Protein AF-A0A3M1R9C4-F1 (afdb_monomer_lite)

Foldseek 3Di:
DPPPDVVVVVVVVVVVVVVVVCVVPPVVVVVVVVVVVVCVVVVVVVVVVVVVVVVVVVVVVVVVVVVVVVVVVVVVVVVVVVVVVVVVVVVVVVVVVVVVVVVVVVVVVVVVVVVVVVVVVVVVVVVVVVVVVCVVVVVPD

Secondary structure (DSSP, 8-state):
-----HHHHHHHHHHHHHHHHHIIIIIHHHHHHHHHHHHHHHHHHHHHHHHHHHHHHHHHHHHHHHHHHHHHHHHHHHHHHHHHHHHHHHHHHHHHHHHHHHHHHHHHHHHHHHHHHHHHHHHHHHHHHHHHHHHHHTT--

Radius of gyration: 59.61 Å; chains: 1; bounding box: 92×21×186 Å

Sequence (141 aa):
MIELNVSLLIQAVNFLVLLVVLQRILYRPILQALEERARRTRGARGEVERVEEQGAELMAAYEADLAVARSQARARYQERRAEALAEAERIVAEEKQKAEAELAQHEQALAKRRESLLAELAEREAELAREVAAKALGRAL

Structure (mmCIF, N/CA/C/O backbone):
data_AF-A0A3M1R9C4-F1
#
_entry.id   AF-A0A3M1R9C4-F1
#
loop_
_atom_site.group_PDB
_atom_site.id
_atom_site.type_symbol
_atom_site.label_atom_id
_atom_site.label_alt_id
_atom_site.label_comp_id
_atom_site.label_asym_id
_atom_site.label_entity_id
_atom_site.label_seq_id
_atom_site.pdbx_PDB_ins_code
_atom_site.Cartn_x
_atom_site.Cartn_y
_atom_site.Cartn_z
_atom_site.occupancy
_atom_site.B_iso_or_equiv
_atom_site.auth_seq_id
_atom_site.auth_comp_id
_atom_site.auth_asym_id
_atom_site.auth_atom_id
_atom_site.pdbx_PDB_model_num
ATOM 1 N N . MET A 1 1 ? 40.897 7.246 -91.575 1.00 42.22 1 MET A N 1
ATOM 2 C CA . MET A 1 1 ? 40.535 5.835 -91.321 1.00 42.22 1 MET A CA 1
ATOM 3 C C . MET A 1 1 ? 41.010 5.510 -89.920 1.00 42.22 1 MET A C 1
ATOM 5 O O . MET A 1 1 ? 42.101 5.940 -89.575 1.00 42.22 1 MET A O 1
ATOM 9 N N . ILE A 1 2 ? 40.180 4.884 -89.085 1.00 55.41 2 ILE A N 1
ATOM 10 C CA . ILE A 1 2 ? 40.600 4.484 -87.737 1.00 55.41 2 ILE A CA 1
ATOM 11 C C . ILE A 1 2 ? 41.567 3.320 -87.931 1.00 55.41 2 ILE A C 1
ATOM 13 O O . ILE A 1 2 ? 41.139 2.198 -88.188 1.00 55.41 2 ILE A O 1
ATOM 17 N N . GLU A 1 3 ? 42.866 3.594 -87.893 1.00 61.78 3 GLU A N 1
ATOM 18 C CA . GLU A 1 3 ? 43.852 2.525 -87.838 1.00 61.78 3 GLU A CA 1
ATOM 19 C C . GLU A 1 3 ? 43.751 1.882 -86.456 1.00 61.78 3 GLU A C 1
ATOM 21 O O . GLU A 1 3 ? 44.134 2.473 -85.442 1.00 61.78 3 GLU A O 1
ATOM 26 N N . LEU A 1 4 ? 43.170 0.680 -86.406 1.00 60.75 4 LEU A N 1
ATOM 27 C CA . LEU A 1 4 ? 43.207 -0.178 -85.226 1.00 60.75 4 LEU A CA 1
ATOM 28 C C . LEU A 1 4 ? 44.656 -0.636 -85.010 1.00 60.75 4 LEU A C 1
ATOM 30 O O . LEU A 1 4 ? 45.065 -1.720 -85.416 1.00 60.75 4 LEU A O 1
ATOM 34 N N . ASN A 1 5 ? 45.442 0.234 -84.387 1.00 73.50 5 ASN A N 1
ATOM 35 C CA . ASN A 1 5 ? 46.828 -0.023 -84.036 1.00 73.50 5 ASN A CA 1
ATOM 36 C C . ASN A 1 5 ? 46.913 -0.699 -82.661 1.00 73.50 5 ASN A C 1
ATOM 38 O O . ASN A 1 5 ? 46.097 -0.447 -81.774 1.00 73.50 5 ASN A O 1
ATOM 42 N N . VAL A 1 6 ? 47.951 -1.516 -82.451 1.00 78.94 6 VAL A N 1
ATOM 43 C CA . VAL A 1 6 ? 48.248 -2.200 -81.172 1.00 78.94 6 VAL A CA 1
ATOM 44 C C . VAL A 1 6 ? 48.292 -1.220 -79.986 1.00 78.94 6 VAL A C 1
ATOM 46 O O . VAL A 1 6 ? 47.919 -1.573 -78.871 1.00 78.94 6 VAL A O 1
ATOM 49 N N . SER A 1 7 ? 48.656 0.041 -80.237 1.00 81.69 7 SER A N 1
ATOM 50 C CA . SER A 1 7 ? 48.591 1.140 -79.262 1.00 81.69 7 SER A CA 1
ATOM 51 C C . SER A 1 7 ? 47.199 1.317 -78.635 1.00 81.69 7 SER A C 1
ATOM 53 O O . SER A 1 7 ? 47.078 1.506 -77.427 1.00 81.69 7 SER A O 1
ATOM 55 N N . LEU A 1 8 ? 46.134 1.170 -79.428 1.00 85.00 8 LEU A N 1
ATOM 56 C CA . LEU A 1 8 ? 44.751 1.330 -78.978 1.00 85.00 8 LEU A CA 1
ATOM 57 C C . LEU A 1 8 ? 44.334 0.180 -78.046 1.00 85.00 8 LEU A C 1
ATOM 59 O O . LEU A 1 8 ? 43.643 0.402 -77.053 1.00 85.00 8 LEU A O 1
ATOM 63 N N . LEU A 1 9 ? 44.836 -1.033 -78.309 1.00 86.44 9 LEU A N 1
ATOM 64 C CA . LEU A 1 9 ? 44.676 -2.189 -77.423 1.00 86.44 9 LEU A CA 1
ATOM 65 C C . LEU A 1 9 ? 45.420 -1.974 -76.094 1.00 86.44 9 LEU A C 1
ATOM 67 O O . LEU A 1 9 ? 44.856 -2.206 -75.027 1.00 86.44 9 LEU A O 1
ATOM 71 N N . ILE A 1 10 ? 46.662 -1.481 -76.142 1.00 88.12 10 ILE A N 1
ATOM 72 C CA . ILE A 1 10 ? 47.465 -1.181 -74.945 1.00 88.12 10 ILE A CA 1
ATOM 73 C C . ILE A 1 10 ? 46.799 -0.086 -74.098 1.00 88.12 10 ILE A C 1
ATOM 75 O O . ILE A 1 10 ?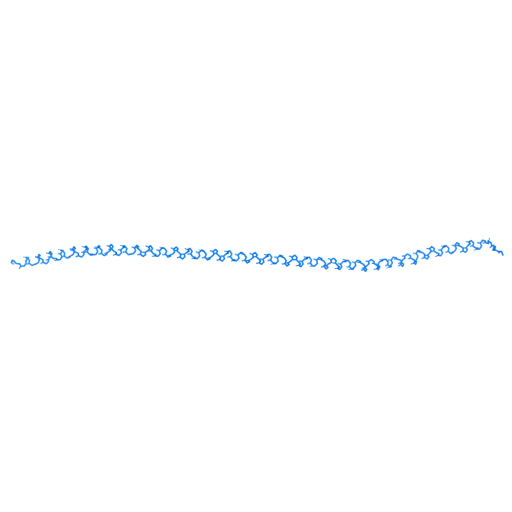 46.725 -0.210 -72.875 1.00 88.12 10 ILE A O 1
ATOM 79 N N . GLN A 1 11 ? 46.262 0.960 -74.728 1.00 88.56 11 GLN A N 1
ATOM 80 C CA . GLN A 1 11 ? 45.548 2.035 -74.040 1.00 88.56 11 GLN A CA 1
ATOM 81 C C . GLN A 1 11 ? 44.237 1.543 -73.408 1.00 88.56 11 GLN A C 1
ATOM 83 O O . GLN A 1 11 ? 43.932 1.915 -72.275 1.00 88.56 11 GLN A O 1
ATOM 88 N N . ALA A 1 12 ? 43.499 0.657 -74.087 1.00 90.62 12 ALA A N 1
ATOM 89 C CA . ALA A 1 12 ? 42.309 0.019 -73.527 1.00 90.62 12 ALA A CA 1
ATOM 90 C C . ALA A 1 12 ? 42.645 -0.843 -72.300 1.00 90.62 12 ALA A C 1
ATOM 92 O O . ALA A 1 12 ? 41.965 -0.747 -71.279 1.00 90.62 12 ALA A O 1
ATOM 93 N N . VAL A 1 13 ? 43.728 -1.628 -72.358 1.00 93.88 13 VAL A N 1
ATOM 94 C CA . VAL A 1 13 ? 44.208 -2.415 -71.210 1.00 93.88 13 VAL A CA 1
ATOM 95 C C . VAL A 1 13 ? 44.625 -1.499 -70.057 1.00 93.88 13 VAL A C 1
ATOM 97 O O . VAL A 1 13 ? 44.244 -1.758 -68.918 1.00 93.88 13 VAL A O 1
ATOM 100 N N . ASN A 1 14 ? 45.340 -0.402 -70.323 1.00 92.50 14 ASN A N 1
ATOM 101 C CA . ASN A 1 14 ? 45.724 0.564 -69.289 1.00 92.50 14 ASN A CA 1
ATOM 102 C C . ASN A 1 14 ? 44.498 1.199 -68.609 1.00 92.50 14 ASN A C 1
ATOM 104 O O . ASN A 1 14 ? 44.435 1.255 -67.381 1.00 92.50 14 ASN A O 1
ATOM 108 N N . PHE A 1 15 ? 43.494 1.595 -69.395 1.00 93.75 15 PHE A N 1
ATOM 109 C CA . PHE A 1 15 ? 42.237 2.126 -68.874 1.00 93.75 15 PHE A CA 1
ATOM 110 C C . PHE A 1 15 ? 41.483 1.093 -68.025 1.00 93.75 15 PHE A C 1
ATOM 112 O O . PHE A 1 15 ? 41.003 1.427 -66.944 1.00 93.75 15 PHE A O 1
ATOM 119 N N . LEU A 1 16 ? 41.427 -0.170 -68.462 1.00 94.69 16 LEU A N 1
ATOM 120 C CA . LEU A 1 16 ? 40.825 -1.259 -67.687 1.00 94.69 16 LEU A CA 1
ATOM 121 C C . LEU A 1 16 ? 41.557 -1.501 -66.363 1.00 94.69 16 LEU A C 1
ATOM 123 O O . LEU A 1 16 ? 40.912 -1.647 -65.327 1.00 94.69 16 LEU A O 1
ATOM 127 N N . VAL A 1 17 ? 42.892 -1.500 -66.371 1.00 94.75 17 VAL A N 1
ATOM 128 C CA . VAL A 1 17 ? 43.696 -1.626 -65.146 1.00 94.75 17 VAL A CA 1
ATOM 129 C C . VAL A 1 17 ? 43.411 -0.457 -64.203 1.00 94.75 17 VAL A C 1
ATOM 131 O O . VAL A 1 17 ? 43.141 -0.681 -63.024 1.00 94.75 17 VAL A O 1
ATOM 134 N N . LEU A 1 18 ? 43.392 0.778 -64.712 1.00 93.25 18 LEU A N 1
ATOM 135 C CA . LEU A 1 18 ? 43.064 1.962 -63.918 1.00 93.25 18 LEU A CA 1
ATOM 136 C C . LEU A 1 18 ? 41.644 1.887 -63.339 1.00 93.25 18 LEU A C 1
ATOM 138 O O . LEU A 1 18 ? 41.442 2.217 -62.173 1.00 93.25 18 LEU A O 1
ATOM 142 N N . LEU A 1 19 ? 40.673 1.409 -64.118 1.00 92.94 19 LEU A N 1
ATOM 143 C CA . LEU A 1 19 ? 39.289 1.233 -63.684 1.00 92.94 19 LEU A CA 1
ATOM 144 C C . LEU A 1 19 ? 39.180 0.214 -62.542 1.00 92.94 19 LEU A C 1
ATOM 146 O O . LEU A 1 19 ? 38.514 0.484 -61.544 1.00 92.94 19 LEU A O 1
ATOM 150 N N . VAL A 1 20 ? 39.888 -0.916 -62.636 1.00 92.94 20 VAL A N 1
ATOM 151 C CA . VAL A 1 20 ? 39.937 -1.930 -61.569 1.00 92.94 20 VAL A CA 1
ATOM 152 C C . VAL A 1 20 ? 40.602 -1.373 -60.307 1.00 92.94 20 VAL A C 1
ATOM 154 O O . VAL A 1 20 ? 40.095 -1.568 -59.198 1.00 92.94 20 VAL A O 1
ATOM 157 N N . VAL A 1 21 ? 41.707 -0.639 -60.461 1.00 93.56 21 VAL A N 1
ATOM 158 C CA . VAL A 1 21 ? 42.403 0.020 -59.346 1.00 93.56 21 VAL A CA 1
ATOM 159 C C . VAL A 1 21 ? 41.481 1.033 -58.666 1.00 93.56 21 VAL A C 1
ATOM 161 O O . VAL A 1 21 ? 41.323 1.000 -57.445 1.00 93.56 21 VAL A O 1
ATOM 164 N N . LEU A 1 22 ? 40.797 1.877 -59.438 1.00 90.25 22 LEU A N 1
ATOM 165 C CA . LEU A 1 22 ? 39.880 2.890 -58.920 1.00 90.25 22 LEU A CA 1
ATOM 166 C C . LEU A 1 22 ? 38.651 2.262 -58.246 1.00 90.25 22 LEU A C 1
ATOM 168 O O . LEU A 1 22 ? 38.219 2.713 -57.183 1.00 90.25 22 LEU A O 1
ATOM 172 N N . GLN A 1 23 ? 38.116 1.176 -58.809 1.00 90.56 23 GLN A N 1
ATOM 173 C CA . GLN A 1 23 ? 37.019 0.413 -58.214 1.00 90.56 23 GLN A CA 1
ATOM 174 C C . GLN A 1 23 ? 37.404 -0.159 -56.843 1.00 90.56 23 GLN A C 1
ATOM 176 O O . GLN A 1 23 ? 36.601 -0.125 -55.905 1.00 90.56 23 GLN A O 1
ATOM 181 N N . ARG A 1 24 ? 38.636 -0.669 -56.711 1.00 88.81 24 ARG A N 1
ATOM 182 C CA . ARG A 1 24 ? 39.137 -1.279 -55.473 1.00 88.81 24 ARG A CA 1
ATOM 183 C C . ARG A 1 24 ? 39.528 -0.242 -54.418 1.00 88.81 24 ARG A C 1
ATOM 185 O O . ARG A 1 24 ? 39.234 -0.479 -53.247 1.00 88.81 24 ARG A O 1
ATOM 192 N N . ILE A 1 25 ? 40.180 0.853 -54.822 1.00 91.50 25 ILE A N 1
ATOM 193 C CA . ILE A 1 25 ? 40.771 1.857 -53.920 1.00 91.50 25 ILE A CA 1
ATOM 194 C C . ILE A 1 25 ? 39.790 2.971 -53.552 1.00 91.50 25 ILE A C 1
ATOM 196 O O . ILE A 1 25 ? 39.857 3.460 -52.431 1.00 91.50 25 ILE A O 1
ATOM 200 N N . LEU A 1 26 ? 38.887 3.380 -54.449 1.00 90.44 26 LEU A N 1
ATOM 201 C CA . LEU A 1 26 ? 38.059 4.572 -54.234 1.00 90.44 26 LEU A CA 1
ATOM 202 C C . LEU A 1 26 ? 36.572 4.244 -54.097 1.00 90.44 26 LEU A C 1
ATOM 204 O O . LEU A 1 26 ? 35.961 4.563 -53.078 1.00 90.44 26 LEU A O 1
ATOM 208 N N . TYR A 1 27 ? 35.982 3.563 -55.081 1.00 90.69 27 TYR A N 1
ATOM 209 C CA . TYR A 1 27 ? 34.529 3.354 -55.092 1.00 90.69 27 TYR A CA 1
ATOM 210 C C . TYR A 1 27 ? 34.045 2.458 -53.951 1.00 90.69 27 TYR A C 1
ATOM 212 O O . TYR A 1 27 ? 33.089 2.809 -53.259 1.00 90.69 27 TYR A O 1
ATOM 220 N N . ARG A 1 28 ? 34.710 1.319 -53.713 1.00 88.88 28 ARG A N 1
ATOM 221 C CA . ARG A 1 28 ? 34.340 0.416 -52.612 1.00 88.88 28 ARG A CA 1
ATOM 222 C C . ARG A 1 28 ? 34.386 1.075 -51.226 1.00 88.88 28 ARG A C 1
ATOM 224 O O . ARG A 1 28 ? 33.369 0.998 -50.540 1.00 88.88 28 ARG A O 1
ATOM 231 N N . PRO A 1 29 ? 35.487 1.717 -50.793 1.00 89.31 29 PRO A N 1
ATOM 232 C CA . PRO A 1 29 ? 35.528 2.313 -49.459 1.00 89.31 29 PRO A CA 1
ATOM 233 C C . PRO A 1 29 ? 34.575 3.501 -49.302 1.00 89.31 29 PRO A C 1
ATOM 235 O O . PRO A 1 29 ? 34.002 3.664 -48.228 1.00 89.31 29 PRO A O 1
ATOM 238 N N . ILE A 1 30 ? 34.336 4.296 -50.354 1.00 90.81 30 ILE A N 1
ATOM 239 C CA . ILE A 1 30 ? 33.357 5.393 -50.294 1.00 90.81 30 ILE A CA 1
ATOM 240 C C . ILE A 1 30 ? 31.940 4.852 -50.085 1.00 90.81 30 ILE A C 1
ATOM 242 O O . ILE A 1 30 ? 31.221 5.346 -49.217 1.00 90.81 30 ILE A O 1
ATOM 246 N N . LEU A 1 31 ? 31.543 3.824 -50.840 1.00 89.06 31 LEU A N 1
ATOM 247 C CA . LEU A 1 31 ? 30.221 3.210 -50.691 1.00 89.06 31 LEU A CA 1
ATOM 248 C C . LEU A 1 31 ? 30.053 2.564 -49.313 1.00 89.06 31 LEU A C 1
ATOM 250 O O . LEU A 1 31 ? 29.028 2.772 -48.671 1.00 89.06 31 LEU A O 1
ATOM 254 N N . GLN A 1 32 ? 31.081 1.867 -48.820 1.00 90.19 32 GLN A N 1
ATOM 255 C CA . GLN A 1 32 ? 31.081 1.301 -47.468 1.00 90.19 32 GLN A CA 1
ATOM 256 C C . GLN A 1 32 ? 30.948 2.382 -46.390 1.00 90.19 32 GLN A C 1
ATOM 258 O O . GLN A 1 32 ? 30.164 2.224 -45.460 1.00 90.19 32 GLN A O 1
ATOM 263 N N . ALA A 1 33 ? 31.660 3.505 -46.516 1.00 87.25 33 ALA A N 1
ATOM 264 C CA . ALA A 1 33 ? 31.546 4.616 -45.574 1.00 87.25 33 ALA A CA 1
ATOM 265 C C . ALA A 1 33 ? 30.150 5.265 -45.600 1.00 87.25 33 ALA A C 1
ATOM 267 O O . ALA A 1 33 ? 29.644 5.695 -44.560 1.00 87.25 33 ALA A O 1
ATOM 268 N N . LEU A 1 34 ? 29.518 5.331 -46.776 1.00 86.56 34 LEU A N 1
ATOM 269 C CA . LEU A 1 34 ? 28.167 5.864 -46.934 1.00 86.56 34 LEU A CA 1
ATOM 270 C C . LEU A 1 34 ? 27.114 4.924 -46.328 1.00 86.56 34 LEU A C 1
ATOM 272 O O . LEU A 1 34 ? 26.210 5.381 -45.628 1.00 86.56 34 LEU A O 1
ATOM 276 N N . GLU A 1 35 ? 27.264 3.617 -46.542 1.00 88.00 35 GLU A N 1
ATOM 277 C CA . GLU A 1 35 ? 26.399 2.585 -45.970 1.00 88.00 35 GLU A CA 1
ATOM 278 C C . GLU A 1 35 ? 26.535 2.518 -44.445 1.00 88.00 35 GLU A C 1
ATOM 280 O O . GLU A 1 35 ? 25.527 2.509 -43.741 1.00 88.00 35 GLU A O 1
ATOM 285 N N . GLU A 1 36 ? 27.760 2.590 -43.923 1.00 86.62 36 GLU A N 1
ATOM 286 C CA . GLU A 1 36 ? 28.044 2.642 -42.487 1.00 86.62 36 GLU A CA 1
ATOM 287 C C . GLU A 1 36 ? 27.395 3.870 -41.831 1.00 86.62 36 GLU A C 1
ATOM 289 O O . GLU A 1 36 ? 26.745 3.757 -40.790 1.00 86.62 36 GLU A O 1
ATOM 294 N N . ARG A 1 37 ? 27.484 5.049 -42.465 1.00 82.94 37 ARG A N 1
ATOM 295 C CA . ARG A 1 37 ? 26.783 6.256 -41.993 1.00 82.94 37 ARG A CA 1
ATOM 296 C C . ARG A 1 37 ? 25.267 6.068 -42.005 1.00 82.94 37 ARG A C 1
ATOM 298 O O . ARG A 1 37 ? 24.613 6.335 -41.000 1.00 82.94 37 ARG A O 1
ATOM 305 N N . ALA A 1 38 ? 24.711 5.566 -43.107 1.00 81.31 38 ALA A N 1
ATOM 306 C CA . ALA A 1 38 ? 23.277 5.321 -43.225 1.00 81.31 38 ALA A CA 1
ATOM 307 C C . ALA A 1 38 ? 22.775 4.268 -42.221 1.00 81.31 38 ALA A C 1
ATOM 309 O O . ALA A 1 38 ? 21.627 4.345 -41.774 1.00 81.31 38 ALA A O 1
ATOM 310 N N . ARG A 1 39 ? 23.616 3.292 -41.862 1.00 83.12 39 ARG A N 1
ATOM 311 C CA . ARG A 1 39 ? 23.331 2.267 -40.856 1.00 83.12 39 ARG A CA 1
ATOM 312 C C . ARG A 1 39 ? 23.359 2.844 -39.447 1.00 83.12 39 ARG A C 1
ATOM 314 O O . ARG A 1 39 ? 22.410 2.620 -38.708 1.00 83.12 39 ARG A O 1
ATOM 321 N N . ARG A 1 40 ? 24.375 3.640 -39.098 1.00 78.81 40 ARG A N 1
ATOM 322 C CA . ARG A 1 40 ? 24.466 4.303 -37.785 1.00 78.81 40 ARG A CA 1
ATOM 323 C C . ARG A 1 40 ? 23.295 5.248 -37.537 1.00 78.81 40 ARG A C 1
ATOM 325 O O . ARG A 1 40 ? 22.700 5.200 -36.471 1.00 78.81 40 ARG A O 1
ATOM 332 N N . THR A 1 41 ? 22.918 6.066 -38.520 1.00 77.31 41 THR A N 1
ATOM 333 C CA . THR A 1 41 ? 21.808 7.019 -38.354 1.00 77.31 41 THR A CA 1
ATOM 334 C C . THR A 1 41 ? 20.448 6.327 -38.259 1.00 77.31 41 THR A C 1
ATOM 336 O O . THR A 1 41 ? 19.620 6.733 -37.448 1.00 77.31 41 THR A O 1
ATOM 339 N N . ARG A 1 42 ? 20.198 5.283 -39.063 1.00 78.25 42 ARG A N 1
ATOM 340 C CA . ARG A 1 42 ? 18.938 4.523 -38.987 1.00 78.25 42 ARG A CA 1
ATOM 341 C C . ARG A 1 42 ? 18.863 3.644 -37.740 1.00 78.25 42 ARG A C 1
ATOM 343 O O . ARG A 1 42 ? 17.818 3.612 -37.106 1.00 78.25 42 ARG A O 1
ATOM 350 N N . GLY A 1 43 ? 19.966 2.990 -37.373 1.00 79.12 43 GLY A N 1
ATOM 351 C CA . GLY A 1 43 ? 20.063 2.178 -36.161 1.00 79.12 43 GLY A CA 1
ATOM 352 C C . GLY A 1 43 ? 19.824 3.005 -34.902 1.00 79.12 43 GLY A C 1
ATOM 353 O O . GLY A 1 43 ? 18.965 2.649 -34.110 1.00 79.12 43 GLY A O 1
ATOM 354 N N . ALA A 1 44 ? 20.479 4.164 -34.783 1.00 73.75 44 ALA A N 1
ATOM 355 C CA . ALA A 1 44 ? 20.296 5.045 -33.632 1.00 73.75 44 ALA A CA 1
ATOM 356 C C . ALA A 1 44 ? 18.846 5.536 -33.477 1.00 73.75 44 ALA A C 1
ATOM 358 O O . ALA A 1 44 ? 18.357 5.629 -32.360 1.00 73.75 44 ALA A O 1
ATOM 359 N N . ARG A 1 45 ? 18.133 5.821 -34.578 1.00 76.81 45 ARG A N 1
ATOM 360 C CA . ARG A 1 45 ? 16.712 6.213 -34.510 1.00 76.81 45 ARG A CA 1
ATOM 361 C C . ARG A 1 45 ? 15.810 5.065 -34.063 1.00 76.81 45 ARG A C 1
ATOM 363 O O . ARG A 1 45 ? 14.991 5.269 -33.179 1.00 76.81 45 ARG A O 1
ATOM 370 N N . GLY A 1 46 ? 15.998 3.871 -34.626 1.00 83.44 46 GLY A N 1
ATOM 371 C CA . GLY A 1 46 ? 15.211 2.698 -34.235 1.00 83.44 46 GLY A CA 1
ATOM 372 C C . GLY A 1 46 ? 15.475 2.250 -32.795 1.00 83.44 46 GLY A C 1
ATOM 373 O O . GLY A 1 46 ? 14.561 1.788 -32.120 1.00 83.44 46 GLY A O 1
ATOM 374 N N . GLU A 1 47 ? 16.706 2.408 -32.297 1.00 81.75 47 GLU A N 1
ATOM 375 C CA . GLU A 1 47 ? 17.017 2.151 -30.887 1.00 81.75 47 GLU A CA 1
ATOM 376 C C . GLU A 1 47 ? 16.368 3.179 -29.956 1.00 81.75 47 GLU A C 1
ATOM 378 O O . GLU A 1 47 ? 15.840 2.785 -28.921 1.00 81.75 47 GLU A O 1
ATOM 383 N N . VAL A 1 48 ? 16.347 4.464 -30.328 1.00 81.06 48 VAL A N 1
ATOM 384 C CA . VAL A 1 48 ? 15.649 5.500 -29.548 1.00 81.06 48 VAL A CA 1
ATOM 385 C C . VAL A 1 48 ? 14.151 5.211 -29.473 1.00 81.06 48 VAL A C 1
ATOM 387 O O . VAL A 1 48 ? 13.618 5.160 -28.371 1.00 81.06 48 VAL A O 1
ATOM 390 N N . GLU A 1 49 ? 13.497 4.932 -30.604 1.00 87.25 49 GLU A N 1
ATOM 391 C CA . GLU A 1 49 ? 12.065 4.590 -30.632 1.00 87.25 49 GLU A CA 1
ATOM 392 C C . GLU A 1 49 ? 11.761 3.354 -29.771 1.00 87.25 49 GLU A C 1
ATOM 394 O O . GLU A 1 49 ? 10.826 3.371 -28.974 1.00 87.25 49 GLU A O 1
ATOM 399 N N . ARG A 1 50 ? 12.597 2.306 -29.844 1.00 91.56 50 ARG A N 1
ATOM 400 C CA . ARG A 1 50 ? 12.449 1.123 -28.980 1.00 91.56 50 ARG A CA 1
ATOM 401 C C . ARG A 1 50 ? 12.587 1.446 -27.499 1.00 91.56 50 ARG A C 1
ATOM 403 O O . ARG A 1 50 ? 11.853 0.884 -26.694 1.00 91.56 50 ARG A O 1
ATOM 410 N N . VAL A 1 51 ? 13.563 2.269 -27.123 1.00 90.50 51 VAL A N 1
ATOM 411 C CA . VAL A 1 51 ? 13.788 2.628 -25.716 1.00 90.50 51 VAL A CA 1
ATOM 412 C C . VAL A 1 51 ? 12.642 3.494 -25.194 1.00 90.50 51 VAL A C 1
ATOM 414 O O . V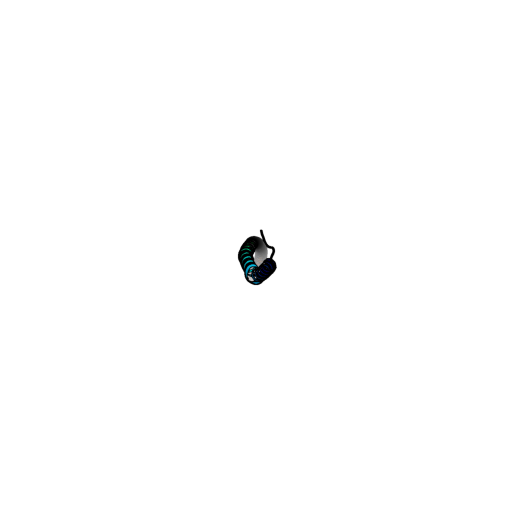AL A 1 51 ? 12.218 3.305 -24.056 1.00 90.50 51 VAL A O 1
ATOM 417 N N . GLU A 1 52 ? 12.110 4.399 -26.015 1.00 92.38 52 GLU A N 1
ATOM 418 C CA . GLU A 1 52 ? 10.933 5.201 -25.671 1.00 92.38 52 GLU A CA 1
ATOM 419 C C . GLU A 1 52 ? 9.683 4.332 -25.496 1.00 92.38 52 GLU A C 1
ATOM 421 O O . GLU A 1 52 ? 8.991 4.472 -24.488 1.00 92.38 52 GLU A O 1
ATOM 426 N N . GLU A 1 53 ? 9.427 3.394 -26.412 1.00 95.06 53 GLU A N 1
ATOM 427 C CA . GLU A 1 53 ? 8.298 2.460 -26.322 1.00 95.06 53 GLU A CA 1
ATOM 428 C C . GLU A 1 53 ? 8.406 1.570 -25.076 1.00 95.06 53 GLU A C 1
ATOM 430 O O . GLU A 1 53 ? 7.477 1.513 -24.273 1.00 95.06 53 GLU A O 1
ATOM 435 N N . GLN A 1 54 ? 9.576 0.969 -24.835 1.00 93.81 54 GLN A N 1
ATOM 436 C CA . GLN A 1 54 ? 9.827 0.171 -23.630 1.00 93.81 54 GLN A CA 1
ATOM 437 C C . GLN A 1 54 ? 9.689 0.997 -22.345 1.00 93.81 54 GLN A C 1
ATOM 439 O O . GLN A 1 54 ? 9.186 0.503 -21.335 1.00 93.81 54 GLN A O 1
ATOM 444 N N . GLY A 1 55 ? 10.130 2.258 -22.365 1.00 93.12 55 GLY A N 1
ATOM 445 C CA . GLY A 1 55 ? 9.969 3.180 -21.247 1.00 93.12 55 GLY A CA 1
ATOM 446 C C . GLY A 1 55 ? 8.500 3.502 -20.974 1.00 93.12 55 GLY A C 1
ATOM 447 O O . GLY A 1 55 ? 8.070 3.468 -19.821 1.00 93.12 55 GLY A O 1
ATOM 448 N N . ALA A 1 56 ? 7.722 3.765 -22.025 1.00 94.88 56 ALA A N 1
ATOM 449 C CA . ALA A 1 56 ? 6.291 4.029 -21.927 1.00 94.88 56 ALA A CA 1
ATOM 450 C C . ALA A 1 56 ? 5.519 2.807 -21.407 1.00 94.88 56 ALA A C 1
ATOM 452 O O . ALA A 1 56 ? 4.700 2.947 -20.499 1.00 94.88 56 ALA A O 1
ATOM 453 N N . GLU A 1 57 ? 5.819 1.608 -21.915 1.00 96.31 57 GLU A N 1
ATOM 454 C CA . GLU A 1 57 ? 5.234 0.353 -21.431 1.00 96.31 57 GLU A CA 1
ATOM 455 C C . GLU A 1 57 ? 5.551 0.111 -19.952 1.00 96.31 57 GLU A C 1
ATOM 457 O O . GLU A 1 57 ? 4.657 -0.222 -19.171 1.00 96.31 57 GLU A O 1
ATOM 462 N N . LEU A 1 58 ? 6.806 0.324 -19.542 1.00 95.62 58 LEU A N 1
ATOM 463 C CA . LEU A 1 58 ? 7.220 0.147 -18.153 1.00 95.62 58 LEU A CA 1
ATOM 464 C C . LEU A 1 58 ? 6.513 1.137 -17.221 1.00 95.62 58 LEU A C 1
ATOM 466 O O . LEU A 1 58 ? 6.087 0.750 -16.133 1.00 95.62 58 LEU A O 1
ATOM 470 N N . MET A 1 59 ? 6.371 2.400 -17.633 1.00 94.69 59 MET A N 1
ATOM 471 C CA . MET A 1 59 ? 5.642 3.395 -16.843 1.00 94.69 59 MET A CA 1
ATOM 472 C C . MET A 1 59 ? 4.155 3.060 -16.749 1.00 94.69 59 MET A C 1
ATOM 474 O O . MET A 1 59 ? 3.599 3.113 -15.655 1.00 94.69 59 MET A O 1
ATOM 478 N N . ALA A 1 60 ? 3.527 2.638 -17.848 1.00 96.88 60 ALA A N 1
ATOM 479 C CA . ALA A 1 60 ? 2.126 2.225 -17.843 1.00 96.88 60 ALA A CA 1
ATOM 480 C C . ALA A 1 60 ? 1.888 1.012 -16.925 1.00 96.88 60 ALA A C 1
ATOM 482 O O . ALA A 1 60 ? 0.935 1.003 -16.144 1.00 96.88 60 ALA A O 1
ATOM 483 N N . ALA A 1 61 ? 2.774 0.011 -16.970 1.00 96.31 61 ALA A N 1
ATOM 484 C CA . ALA A 1 61 ? 2.720 -1.145 -16.078 1.00 96.31 61 ALA A CA 1
ATOM 485 C C . ALA A 1 61 ? 2.894 -0.732 -14.608 1.00 96.31 61 ALA A C 1
ATOM 487 O O . ALA A 1 61 ? 2.111 -1.137 -13.751 1.00 96.31 61 ALA A O 1
ATOM 488 N N . TYR A 1 62 ? 3.864 0.140 -14.322 1.00 95.88 62 TYR A N 1
ATOM 489 C CA . TYR A 1 62 ? 4.099 0.648 -12.973 1.00 95.88 62 TYR A CA 1
ATOM 490 C C . TYR A 1 62 ? 2.902 1.439 -12.420 1.00 95.88 62 TYR A C 1
ATOM 492 O O . TYR A 1 62 ? 2.515 1.263 -11.263 1.00 95.88 62 TYR A O 1
ATOM 500 N N . GLU A 1 63 ? 2.281 2.295 -13.234 1.00 96.19 63 GLU A N 1
ATOM 501 C CA . GLU A 1 63 ? 1.080 3.039 -12.846 1.00 96.19 63 GLU A CA 1
ATOM 502 C C . GLU A 1 63 ? -0.112 2.113 -12.581 1.00 96.19 63 GLU A C 1
ATOM 504 O O . GLU A 1 63 ? -0.840 2.311 -11.600 1.00 96.19 63 GLU A O 1
ATOM 509 N N . ALA A 1 64 ? -0.290 1.078 -13.408 1.00 97.19 64 ALA A N 1
ATOM 510 C CA . ALA A 1 64 ? -1.322 0.067 -13.217 1.00 97.19 64 ALA A CA 1
ATOM 511 C C . ALA A 1 64 ? -1.114 -0.711 -11.908 1.00 97.19 64 ALA A C 1
ATOM 513 O O . ALA A 1 64 ? -2.041 -0.814 -11.099 1.00 97.19 64 ALA A O 1
ATOM 514 N N . ASP A 1 65 ? 0.109 -1.176 -11.647 1.00 96.69 65 ASP A N 1
ATOM 515 C CA . ASP A 1 65 ? 0.461 -1.880 -10.412 1.00 96.69 65 ASP A CA 1
ATOM 516 C C . ASP A 1 65 ? 0.238 -0.998 -9.179 1.00 96.69 65 ASP A C 1
ATOM 518 O O . ASP A 1 65 ? -0.322 -1.443 -8.171 1.00 96.69 65 ASP A O 1
ATOM 522 N N . LEU A 1 66 ? 0.595 0.286 -9.262 1.00 97.56 66 LEU A N 1
ATOM 523 C CA . LEU A 1 66 ? 0.371 1.242 -8.184 1.00 97.56 66 LEU A CA 1
ATOM 524 C C . LEU A 1 66 ? -1.125 1.468 -7.922 1.00 97.56 66 LEU A C 1
ATOM 526 O O . LEU A 1 66 ? -1.546 1.566 -6.763 1.00 97.56 66 LEU A O 1
ATOM 530 N N . ALA A 1 67 ? -1.944 1.547 -8.972 1.00 97.38 67 ALA A N 1
ATOM 531 C CA . ALA A 1 67 ? -3.393 1.669 -8.847 1.00 97.38 67 ALA A CA 1
ATOM 532 C C . ALA A 1 67 ? -4.008 0.423 -8.188 1.00 97.38 67 ALA A C 1
ATOM 534 O O . ALA A 1 67 ? -4.806 0.547 -7.249 1.00 97.38 67 ALA A O 1
ATOM 535 N N . VAL A 1 68 ? -3.583 -0.773 -8.609 1.00 97.50 68 VAL A N 1
ATOM 536 C CA . VAL A 1 68 ? -4.004 -2.048 -8.013 1.00 97.50 68 VAL A CA 1
ATOM 537 C C . VAL A 1 68 ? -3.598 -2.108 -6.543 1.00 97.50 68 VAL A C 1
ATOM 539 O O . VAL A 1 68 ? -4.464 -2.319 -5.692 1.00 97.50 68 VAL A O 1
ATOM 542 N N . ALA A 1 69 ? -2.338 -1.827 -6.209 1.00 96.62 69 ALA A N 1
ATOM 543 C CA . ALA A 1 69 ? -1.847 -1.832 -4.833 1.00 96.62 69 ALA A CA 1
ATOM 544 C C . ALA A 1 69 ? -2.631 -0.862 -3.933 1.00 96.62 69 ALA A C 1
ATOM 546 O O . ALA A 1 69 ? -3.039 -1.223 -2.826 1.00 96.62 69 ALA A O 1
ATOM 547 N N . ARG A 1 70 ? -2.921 0.355 -4.417 1.00 96.62 70 ARG A N 1
ATOM 548 C CA . ARG A 1 70 ? -3.743 1.339 -3.689 1.00 96.62 70 ARG A CA 1
ATOM 549 C C . ARG A 1 70 ? -5.168 0.843 -3.463 1.00 96.62 70 ARG A C 1
ATOM 551 O O . ARG A 1 70 ? -5.696 0.997 -2.360 1.00 96.62 70 ARG A O 1
ATOM 558 N N . SER A 1 71 ? -5.790 0.245 -4.479 1.00 97.62 71 SER A N 1
ATOM 559 C CA . SER A 1 71 ? -7.146 -0.302 -4.357 1.00 97.62 71 SER A CA 1
ATOM 560 C C . SER A 1 71 ? -7.208 -1.451 -3.346 1.00 97.62 71 SER A C 1
ATOM 562 O O . SER A 1 71 ? -8.074 -1.449 -2.470 1.00 97.62 71 SER A O 1
ATOM 564 N N . GLN A 1 72 ? -6.236 -2.366 -3.384 1.00 97.31 72 GLN A N 1
ATOM 565 C CA . GLN A 1 72 ? -6.135 -3.493 -2.460 1.00 97.31 72 GLN A CA 1
ATOM 566 C C . GLN A 1 72 ? -5.871 -3.026 -1.028 1.00 97.31 72 GLN A C 1
ATOM 568 O O . GLN A 1 72 ? -6.512 -3.512 -0.098 1.00 97.31 72 GLN A O 1
ATOM 573 N N . ALA A 1 73 ? -4.975 -2.054 -0.837 1.00 96.56 73 ALA A N 1
ATOM 574 C CA . ALA A 1 73 ? -4.710 -1.468 0.473 1.00 96.56 73 ALA A CA 1
ATOM 575 C C . ALA A 1 73 ? -5.971 -0.819 1.059 1.00 96.56 73 ALA A C 1
ATOM 577 O O . ALA A 1 73 ? -6.299 -1.038 2.225 1.00 96.56 73 ALA A O 1
ATOM 578 N N . ARG A 1 74 ? -6.724 -0.071 0.239 1.00 96.75 74 ARG A N 1
ATOM 579 C CA . ARG A 1 74 ? -7.989 0.542 0.660 1.00 96.75 74 ARG A CA 1
ATOM 580 C C . ARG A 1 74 ? -9.040 -0.509 1.008 1.00 96.75 74 ARG A C 1
ATOM 582 O O . ARG A 1 74 ? -9.706 -0.354 2.026 1.00 96.75 74 ARG A O 1
ATOM 589 N N . ALA A 1 75 ? -9.172 -1.565 0.207 1.00 97.56 75 ALA A N 1
ATOM 590 C CA . ALA A 1 75 ? -10.102 -2.658 0.477 1.00 97.56 75 ALA A CA 1
ATOM 591 C C . ALA A 1 75 ? -9.771 -3.361 1.802 1.00 97.56 75 ALA A C 1
ATOM 593 O O . ALA A 1 75 ? -10.631 -3.442 2.675 1.00 97.56 75 ALA A O 1
ATOM 594 N N . ARG A 1 76 ? -8.504 -3.752 2.004 1.00 97.06 76 ARG A N 1
ATOM 595 C CA . ARG A 1 76 ? -8.038 -4.375 3.255 1.00 97.06 76 ARG A CA 1
ATOM 596 C C . ARG A 1 76 ? -8.235 -3.466 4.463 1.00 97.06 76 ARG A C 1
ATOM 598 O O . ARG A 1 76 ? -8.631 -3.934 5.523 1.00 97.06 76 ARG A O 1
ATOM 605 N N . TYR A 1 77 ? -7.969 -2.168 4.321 1.00 97.06 77 TYR A N 1
ATOM 606 C CA . TYR A 1 77 ? -8.200 -1.213 5.401 1.00 97.06 77 TYR A CA 1
ATOM 607 C C . TYR A 1 77 ? -9.682 -1.143 5.790 1.00 97.06 77 TYR A C 1
ATOM 609 O O . TYR A 1 77 ? -10.003 -1.158 6.975 1.00 97.06 77 TYR A O 1
ATOM 617 N N . GLN A 1 78 ? -10.586 -1.088 4.807 1.00 97.44 78 GLN A N 1
ATOM 618 C CA . GLN A 1 78 ? -12.025 -1.045 5.077 1.00 97.44 78 GLN A CA 1
ATOM 619 C C . GLN A 1 78 ? -12.533 -2.346 5.699 1.00 97.44 78 GLN A C 1
ATOM 621 O O . GLN A 1 78 ? -13.300 -2.285 6.654 1.00 97.44 78 GLN A O 1
ATOM 626 N N . GLU A 1 79 ? -12.067 -3.497 5.214 1.00 97.62 79 GLU A N 1
ATOM 627 C CA . GLU A 1 79 ? -12.372 -4.810 5.791 1.00 97.62 79 GLU A CA 1
ATOM 628 C C . GLU A 1 79 ? -11.941 -4.873 7.261 1.00 97.62 79 GLU A C 1
ATOM 630 O O . GLU A 1 79 ? -12.769 -5.100 8.138 1.00 97.62 79 GLU A O 1
ATOM 635 N N . ARG A 1 80 ? -10.678 -4.541 7.558 1.00 97.00 80 ARG A N 1
ATOM 636 C CA . ARG A 1 80 ? -10.155 -4.540 8.934 1.00 97.00 80 ARG A CA 1
ATOM 637 C C . ARG A 1 80 ? -10.876 -3.551 9.837 1.00 97.00 80 ARG A C 1
ATOM 639 O O . ARG A 1 80 ? -11.095 -3.831 11.011 1.00 97.00 80 ARG A O 1
ATOM 646 N N . ARG A 1 81 ? -11.255 -2.390 9.302 1.00 97.62 81 ARG A N 1
ATOM 647 C CA . ARG A 1 81 ? -12.037 -1.397 10.041 1.00 97.62 81 ARG A CA 1
ATOM 648 C C . ARG A 1 81 ? -13.442 -1.912 10.351 1.00 97.62 81 ARG A C 1
ATOM 650 O O . ARG A 1 81 ? -13.910 -1.698 11.463 1.00 97.62 81 ARG A O 1
ATOM 657 N N . ALA A 1 82 ? -14.100 -2.574 9.403 1.00 97.56 82 ALA A N 1
ATOM 658 C CA . ALA A 1 82 ? -15.418 -3.165 9.613 1.00 97.56 82 ALA A CA 1
ATOM 659 C C . ALA A 1 82 ? -15.366 -4.310 10.637 1.00 97.56 82 ALA A C 1
ATOM 661 O O . ALA A 1 82 ? -16.179 -4.326 11.557 1.00 97.56 82 ALA A O 1
ATOM 662 N N . GLU A 1 83 ? -14.374 -5.200 10.536 1.00 97.25 83 GLU A N 1
ATOM 663 C CA . GLU A 1 83 ? -14.120 -6.259 11.523 1.00 97.25 83 GLU A CA 1
ATOM 664 C C . GLU A 1 83 ? -13.900 -5.680 12.925 1.00 97.25 83 GLU A C 1
ATOM 666 O O . GLU A 1 83 ? -14.527 -6.125 13.881 1.00 97.25 83 GLU A O 1
ATOM 671 N N . ALA A 1 84 ? -13.053 -4.653 13.053 1.00 96.88 84 ALA A N 1
ATOM 672 C CA . ALA A 1 84 ? -12.767 -4.025 14.339 1.00 96.88 84 ALA A CA 1
ATOM 673 C C . ALA A 1 84 ? -14.002 -3.347 14.954 1.00 96.88 84 ALA A C 1
ATOM 675 O O . ALA A 1 84 ? -14.189 -3.405 16.166 1.00 96.88 84 ALA A O 1
ATOM 676 N N . LEU A 1 85 ? -14.846 -2.710 14.133 1.00 97.44 85 LEU A N 1
ATOM 677 C CA . LEU A 1 85 ? -16.097 -2.109 14.598 1.00 97.44 85 LEU A CA 1
ATOM 678 C C . LEU A 1 85 ? -17.092 -3.177 15.062 1.00 97.44 85 LEU A C 1
ATOM 680 O O . LEU A 1 85 ? -17.641 -3.045 16.151 1.00 97.44 85 LEU A O 1
ATOM 684 N N . ALA A 1 86 ? -17.270 -4.248 14.287 1.00 97.69 86 ALA A N 1
ATOM 685 C CA . ALA A 1 86 ? -18.151 -5.353 14.657 1.00 97.69 86 ALA A CA 1
ATOM 686 C C . ALA A 1 86 ? -17.682 -6.054 15.943 1.00 97.69 86 ALA A C 1
ATOM 688 O O . ALA A 1 86 ? -18.490 -6.370 16.814 1.00 97.69 86 ALA A O 1
ATOM 689 N N . GLU A 1 87 ? -16.372 -6.254 16.095 1.00 97.31 87 GLU A N 1
ATOM 690 C CA . GLU A 1 87 ? -15.782 -6.819 17.308 1.00 97.31 87 GLU A CA 1
ATOM 691 C C . GLU A 1 87 ? -15.990 -5.900 18.517 1.00 97.31 87 GLU A C 1
ATOM 693 O O . GLU A 1 87 ? -16.402 -6.361 19.579 1.00 97.31 87 GLU A O 1
ATOM 698 N N . ALA A 1 88 ? -15.765 -4.592 18.359 1.00 96.69 88 ALA A N 1
ATOM 699 C CA . ALA A 1 88 ? -16.003 -3.623 19.424 1.00 96.69 88 ALA A CA 1
ATOM 700 C C . ALA A 1 88 ? -17.479 -3.595 19.850 1.00 96.69 88 ALA A C 1
ATOM 702 O O . ALA A 1 88 ? -17.773 -3.590 21.045 1.00 96.69 88 ALA A O 1
ATOM 703 N N . GLU A 1 89 ? -18.410 -3.620 18.893 1.00 97.19 89 GLU A N 1
ATOM 704 C CA . GLU A 1 89 ? -19.846 -3.708 19.170 1.00 97.19 89 GLU A CA 1
ATOM 705 C C . GLU A 1 89 ? -20.205 -5.000 19.906 1.00 97.19 89 GLU A C 1
ATOM 707 O O . GLU A 1 89 ? -20.955 -4.952 20.884 1.00 97.19 89 GLU A O 1
ATOM 712 N N . ARG A 1 90 ? -19.629 -6.139 19.496 1.00 97.75 90 ARG A N 1
ATOM 713 C CA . ARG A 1 90 ? -19.831 -7.424 20.173 1.00 97.75 90 ARG A CA 1
ATOM 714 C C . ARG A 1 90 ? -19.339 -7.378 21.616 1.00 97.75 90 ARG A C 1
ATOM 716 O O . ARG A 1 90 ? -20.101 -7.727 22.510 1.00 97.75 90 ARG A O 1
ATOM 723 N N . ILE A 1 91 ? -18.116 -6.904 21.853 1.00 97.56 91 ILE A N 1
ATOM 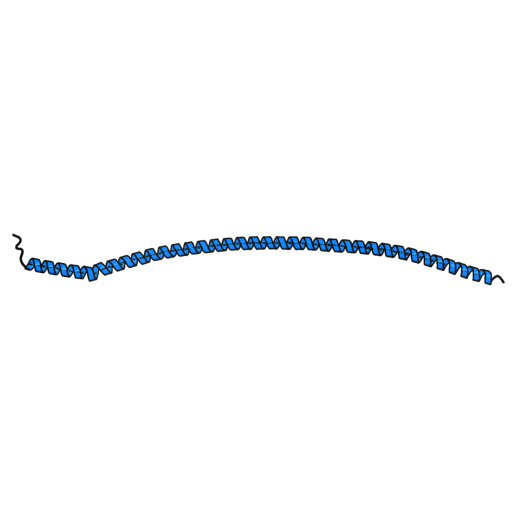724 C CA . ILE A 1 91 ? -17.546 -6.794 23.205 1.00 97.56 91 ILE A CA 1
ATOM 725 C C . ILE A 1 91 ? -18.428 -5.899 24.079 1.00 97.56 91 ILE A C 1
ATOM 727 O O . ILE A 1 91 ? -18.777 -6.270 25.195 1.00 97.56 91 ILE A O 1
ATOM 731 N N . VAL A 1 92 ? -18.847 -4.735 23.572 1.00 97.44 92 VAL A N 1
ATOM 732 C CA . VAL A 1 92 ? -19.723 -3.828 24.328 1.00 97.44 92 VAL A CA 1
ATOM 733 C C . VAL A 1 92 ? -21.071 -4.482 24.636 1.00 97.44 92 VAL A C 1
ATOM 735 O O . VAL A 1 92 ? -21.594 -4.299 25.735 1.00 97.44 92 VAL A O 1
ATOM 738 N N . ALA A 1 93 ? -21.649 -5.230 23.696 1.00 97.44 93 ALA A N 1
ATOM 739 C CA . ALA A 1 93 ? -22.904 -5.942 23.916 1.00 97.44 93 ALA A CA 1
ATOM 740 C C . ALA A 1 93 ? -22.757 -7.061 24.961 1.00 97.44 93 ALA A C 1
ATOM 742 O O . ALA A 1 93 ? -23.592 -7.164 25.858 1.00 97.44 93 ALA A O 1
ATOM 743 N N . GLU A 1 94 ? -21.688 -7.855 24.884 1.00 97.19 94 GLU A N 1
ATOM 744 C CA . GLU A 1 94 ? -21.391 -8.921 25.846 1.00 97.19 94 GLU A CA 1
ATOM 745 C C . GLU A 1 94 ? -21.175 -8.364 27.258 1.00 97.19 94 GLU A C 1
ATOM 747 O O . GLU A 1 94 ? -21.760 -8.867 28.216 1.00 97.19 94 GLU A O 1
ATOM 752 N N . GLU A 1 95 ? -20.390 -7.295 27.402 1.00 96.25 95 GLU A N 1
ATOM 753 C CA . GLU A 1 95 ? -20.143 -6.673 28.706 1.00 96.25 95 GLU A CA 1
ATOM 754 C C . GLU A 1 95 ? -21.405 -6.023 29.286 1.00 96.25 95 GLU A C 1
ATOM 756 O O . GLU A 1 95 ? -21.647 -6.116 30.488 1.00 96.25 95 GLU A O 1
ATOM 761 N N . LYS A 1 96 ? -22.272 -5.436 28.448 1.00 96.75 96 LYS A N 1
ATOM 762 C CA . LYS A 1 96 ? -23.589 -4.955 28.898 1.00 96.75 96 LYS A CA 1
ATOM 763 C C . LYS A 1 96 ? -24.463 -6.090 29.420 1.00 96.75 96 LYS A C 1
ATOM 765 O O . LYS A 1 96 ? -25.032 -5.956 30.497 1.00 96.75 96 LYS A O 1
ATOM 770 N N . GLN A 1 97 ? -24.534 -7.210 28.701 1.00 97.25 97 GLN A N 1
ATOM 771 C CA . GLN A 1 97 ? -25.304 -8.375 29.143 1.00 97.25 97 GLN A CA 1
ATOM 772 C C . GLN A 1 97 ? -24.766 -8.953 30.456 1.00 97.25 97 GLN A C 1
ATOM 774 O O . GLN A 1 97 ? -25.551 -9.309 31.333 1.00 97.25 97 GLN A O 1
ATOM 779 N N . LYS A 1 98 ? -23.439 -9.017 30.624 1.00 96.56 98 LYS A N 1
ATOM 780 C CA . LYS A 1 98 ? -22.821 -9.433 31.892 1.00 96.56 98 LYS A CA 1
ATOM 781 C C . LYS A 1 98 ? -23.181 -8.479 33.026 1.00 96.56 98 LYS A C 1
ATOM 783 O O . LYS A 1 98 ? -23.613 -8.944 34.074 1.00 96.56 98 LYS A O 1
ATOM 788 N N . ALA A 1 99 ? -23.072 -7.170 32.803 1.00 95.88 99 ALA A N 1
ATOM 789 C CA . ALA A 1 99 ? -23.421 -6.166 33.804 1.00 95.88 99 ALA A CA 1
ATOM 790 C C . ALA A 1 99 ? -24.903 -6.246 34.212 1.00 95.88 99 ALA A C 1
ATOM 792 O O . ALA A 1 99 ? -25.219 -6.187 35.398 1.00 95.88 99 ALA A O 1
ATOM 793 N N . GLU A 1 100 ? -25.814 -6.430 33.252 1.00 96.50 100 GLU A N 1
ATOM 794 C CA . GLU A 1 100 ? -27.244 -6.636 33.518 1.00 96.50 100 GLU A CA 1
ATOM 795 C C . GLU A 1 100 ? -27.498 -7.922 34.322 1.00 96.50 100 GLU A C 1
ATOM 797 O O . GLU A 1 100 ? -28.285 -7.917 35.273 1.00 96.50 100 GLU A O 1
ATOM 802 N N . ALA A 1 101 ? -26.802 -9.014 33.992 1.00 96.88 101 ALA A N 1
ATOM 803 C CA . ALA A 1 101 ? -26.900 -10.271 34.727 1.00 96.88 101 ALA A CA 1
ATOM 804 C C . ALA A 1 101 ? -26.356 -10.155 36.162 1.00 96.88 101 ALA A C 1
ATOM 806 O O . ALA A 1 101 ? -26.981 -10.666 37.094 1.00 96.88 101 ALA A O 1
ATOM 807 N N . GLU A 1 102 ? -25.229 -9.469 36.363 1.00 95.94 102 GLU A N 1
ATOM 808 C CA . GLU A 1 102 ? -24.666 -9.195 37.690 1.00 95.94 102 GLU A CA 1
ATOM 809 C C . GLU A 1 102 ? -25.609 -8.329 38.531 1.00 95.94 102 GLU A C 1
ATOM 811 O O . GLU A 1 102 ? -25.870 -8.653 39.691 1.00 95.94 102 GLU A O 1
ATOM 816 N N . LEU A 1 103 ? -26.190 -7.277 37.946 1.00 96.44 103 LEU A N 1
ATOM 817 C CA . LEU A 1 103 ? -27.210 -6.449 38.597 1.00 96.44 103 LEU A CA 1
ATOM 818 C C . LEU A 1 103 ? -28.400 -7.290 39.068 1.00 96.44 103 LEU A C 1
ATOM 820 O O . LEU A 1 103 ? -28.763 -7.228 40.243 1.00 96.44 103 LEU A O 1
ATOM 824 N N . ALA A 1 104 ? -28.951 -8.138 38.197 1.00 96.31 104 ALA A N 1
ATOM 825 C CA . ALA A 1 104 ? -30.058 -9.024 38.554 1.00 96.31 104 ALA A CA 1
ATOM 826 C C . ALA A 1 104 ? -29.685 -10.009 39.681 1.00 96.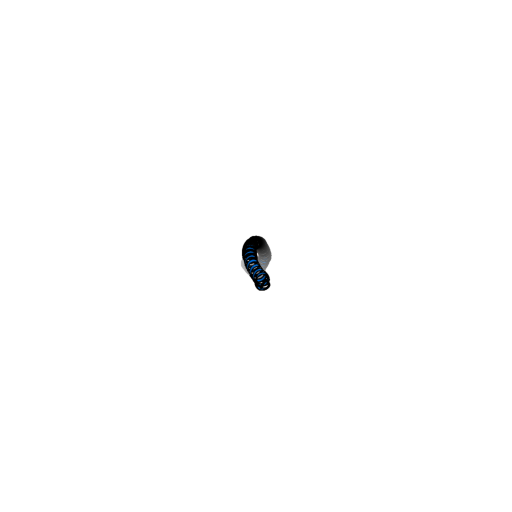31 104 ALA A C 1
ATOM 828 O O . ALA A 1 104 ? -30.483 -10.254 40.591 1.00 96.31 104 ALA A O 1
ATOM 829 N N . GLN A 1 105 ? -28.465 -10.556 39.667 1.00 96.19 105 GLN A N 1
ATOM 830 C CA . GLN A 1 105 ? -27.971 -11.422 40.744 1.00 96.19 105 GLN A CA 1
ATOM 831 C C . GLN A 1 105 ? -27.832 -10.665 42.069 1.00 96.19 105 GLN A C 1
ATOM 833 O O . GLN A 1 105 ? -28.235 -11.177 43.118 1.00 96.19 105 GLN A O 1
ATOM 838 N N . HIS A 1 106 ? -27.300 -9.442 42.039 1.00 94.88 106 HIS A N 1
ATOM 839 C CA . HIS A 1 106 ? -27.172 -8.5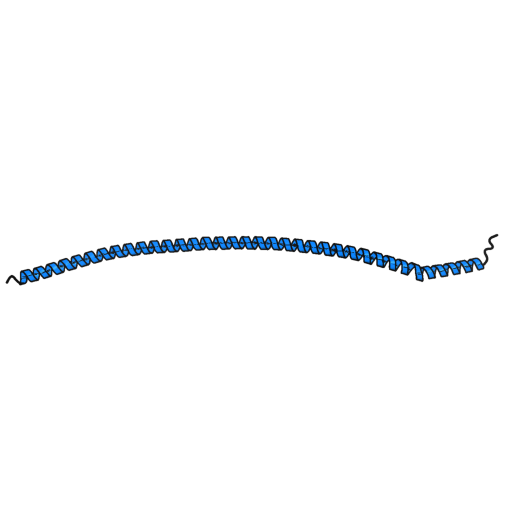97 43.221 1.00 94.88 106 HIS A CA 1
ATOM 840 C C . HIS A 1 106 ? -28.532 -8.221 43.809 1.00 94.88 106 HIS A C 1
ATOM 842 O O . HIS A 1 106 ? -28.697 -8.297 45.027 1.00 94.88 106 HIS A O 1
ATOM 848 N N . GLU A 1 107 ? -29.519 -7.884 42.978 1.00 95.62 107 GLU A N 1
ATOM 849 C CA . GLU A 1 107 ? -30.888 -7.603 43.422 1.00 95.62 107 GLU A CA 1
ATOM 850 C C . GLU A 1 107 ? -31.527 -8.817 44.106 1.00 95.62 107 GLU A C 1
ATOM 852 O O . GLU A 1 107 ? -32.073 -8.692 45.207 1.00 95.62 107 GLU A O 1
ATOM 857 N N . GLN A 1 108 ? -31.396 -10.011 43.516 1.00 95.94 108 GLN A N 1
ATOM 858 C CA . GLN A 1 108 ? -31.884 -11.252 44.126 1.00 95.94 108 GLN A CA 1
ATOM 859 C C . GLN A 1 108 ? -31.178 -11.565 45.452 1.00 95.94 108 GLN A C 1
ATOM 861 O O . GLN A 1 108 ? -31.825 -11.969 46.422 1.00 95.94 108 GLN A O 1
ATOM 866 N N . ALA A 1 109 ? -29.860 -11.370 45.521 1.00 95.19 109 ALA A N 1
ATOM 867 C CA . ALA A 1 109 ? -29.093 -11.568 46.746 1.00 95.19 109 ALA A CA 1
ATOM 868 C C . ALA A 1 109 ? -29.511 -10.576 47.844 1.00 95.19 109 ALA A C 1
ATOM 870 O O . ALA A 1 109 ? -29.661 -10.970 49.002 1.00 95.19 109 ALA A O 1
ATOM 871 N N . LEU A 1 110 ? -29.757 -9.310 47.488 1.00 95.56 110 LEU A N 1
ATOM 872 C CA . LEU A 1 110 ? -30.263 -8.292 48.410 1.00 95.56 110 LEU A CA 1
ATOM 873 C C . LEU A 1 110 ? -31.656 -8.643 48.935 1.00 95.56 110 LEU A C 1
ATOM 875 O O . LEU A 1 110 ? -31.903 -8.497 50.132 1.00 95.56 110 LEU A O 1
ATOM 879 N N . ALA A 1 111 ? -32.553 -9.116 48.066 1.00 95.25 111 ALA A N 1
ATOM 880 C CA . ALA A 1 111 ? -33.893 -9.543 48.459 1.00 95.25 111 ALA A CA 1
ATOM 881 C C . ALA A 1 111 ? -33.833 -10.692 49.478 1.00 95.25 111 ALA A C 1
ATOM 883 O O . ALA A 1 111 ? -34.410 -10.578 50.559 1.00 95.25 111 ALA A O 1
ATOM 884 N N . LYS A 1 112 ? -33.040 -11.736 49.197 1.00 95.56 112 LYS A N 1
ATOM 885 C CA . LYS A 1 112 ? -32.828 -12.859 50.127 1.00 95.56 112 LYS A CA 1
ATOM 886 C C . LYS A 1 112 ? -32.217 -12.416 51.456 1.00 95.56 112 LYS A C 1
ATOM 888 O O . LYS A 1 112 ? -32.643 -12.873 52.510 1.00 95.56 112 LYS A O 1
ATOM 893 N N . ARG A 1 113 ? -31.236 -11.506 51.424 1.00 94.25 113 ARG A N 1
ATOM 894 C CA . ARG A 1 113 ? -30.596 -10.977 52.640 1.00 94.25 113 ARG A CA 1
ATOM 895 C C . ARG A 1 113 ? -31.568 -10.160 53.491 1.00 94.25 113 ARG A C 1
ATOM 897 O O . ARG A 1 113 ? -31.498 -10.208 54.713 1.00 94.25 113 ARG A O 1
ATOM 904 N N . ARG A 1 114 ? -32.465 -9.395 52.861 1.00 94.81 114 ARG A N 1
ATOM 905 C CA . ARG A 1 114 ? -33.528 -8.672 53.574 1.00 94.81 114 ARG A CA 1
ATOM 906 C C . ARG A 1 114 ? -34.485 -9.639 54.254 1.00 94.81 114 ARG A C 1
ATOM 908 O O . ARG A 1 114 ? -34.797 -9.439 55.420 1.00 94.81 114 ARG A O 1
ATOM 915 N N . GLU A 1 115 ? -34.912 -10.680 53.548 1.00 94.88 115 GLU A N 1
ATOM 916 C CA . GLU A 1 115 ? -35.799 -11.704 54.101 1.00 94.88 115 GLU A CA 1
ATOM 917 C C . GLU A 1 115 ? -35.156 -12.430 55.292 1.00 94.88 115 GLU A C 1
ATOM 919 O O . GLU A 1 115 ? -35.780 -12.539 56.347 1.00 94.88 115 GLU A O 1
ATOM 924 N N . SER A 1 116 ? -33.881 -12.825 55.182 1.00 94.25 116 SER A N 1
ATOM 925 C CA . SER A 1 116 ? -33.162 -13.468 56.289 1.00 94.25 116 SER A CA 1
ATOM 926 C C . SER A 1 116 ? -32.995 -12.542 57.498 1.00 94.25 116 SER A C 1
ATOM 928 O O . SER A 1 116 ? -33.220 -12.967 58.625 1.00 94.25 116 SER A O 1
ATOM 930 N N . LEU A 1 117 ? -32.662 -11.264 57.280 1.00 93.75 117 LEU A N 1
ATOM 931 C CA . LEU A 1 117 ? -32.544 -10.275 58.358 1.00 93.75 117 LEU A CA 1
ATOM 932 C C . LEU A 1 117 ? -33.877 -10.033 59.074 1.00 93.75 117 LEU A C 1
ATOM 934 O O . LEU A 1 117 ? -33.894 -9.888 60.292 1.00 93.75 117 LEU A O 1
ATOM 938 N N . LEU A 1 118 ? -34.993 -9.986 58.340 1.00 93.94 118 LEU A N 1
ATOM 939 C CA . LEU A 1 118 ? -36.320 -9.846 58.944 1.00 93.94 118 LEU A CA 1
ATOM 940 C C . LEU A 1 118 ? -36.683 -11.069 59.795 1.00 93.94 118 LEU A C 1
ATOM 942 O O . LEU A 1 118 ? -37.218 -10.900 60.889 1.00 93.94 118 LEU A O 1
ATOM 946 N N . ALA A 1 119 ? -36.353 -12.279 59.333 1.00 93.12 119 ALA A N 1
ATOM 947 C CA . ALA A 1 119 ? -36.548 -13.501 60.110 1.00 93.12 119 ALA A CA 1
ATOM 948 C C . ALA A 1 119 ? -35.693 -13.512 61.393 1.00 93.12 119 ALA A C 1
ATOM 950 O O . ALA A 1 119 ? -36.218 -13.765 62.475 1.00 93.12 119 ALA A O 1
ATOM 951 N N . GLU A 1 120 ? -34.408 -13.151 61.297 1.00 92.94 120 GLU A N 1
ATOM 952 C CA . GLU A 1 120 ? -33.505 -13.037 62.454 1.00 92.94 120 GLU A CA 1
ATOM 953 C C . GLU A 1 120 ? -33.981 -11.983 63.470 1.00 92.94 120 GLU A C 1
ATOM 955 O O . GLU A 1 120 ? -33.891 -12.194 64.681 1.00 92.94 120 GLU A O 1
ATOM 960 N N . LEU A 1 121 ? -34.500 -10.841 63.001 1.00 92.19 121 LEU A N 1
ATOM 961 C CA . LEU A 1 121 ? -35.064 -9.808 63.875 1.00 92.19 121 LEU A CA 1
ATOM 962 C C . LEU A 1 121 ? -36.309 -10.307 64.613 1.00 92.19 121 LEU A C 1
ATOM 964 O O . LEU A 1 121 ? -36.416 -10.076 65.816 1.00 92.19 121 LEU A O 1
ATOM 968 N N . ALA A 1 122 ? -37.207 -11.020 63.929 1.00 91.12 122 ALA A N 1
ATOM 969 C CA . ALA A 1 122 ? -38.401 -11.591 64.547 1.00 91.12 122 ALA A CA 1
ATOM 970 C C . ALA A 1 122 ? -38.053 -12.639 65.621 1.00 91.12 122 ALA A C 1
ATOM 972 O O . ALA A 1 122 ? -38.656 -12.653 66.697 1.00 91.12 122 ALA A O 1
ATOM 973 N N . GLU A 1 123 ? -37.046 -13.487 65.374 1.00 91.50 123 GLU A N 1
ATOM 974 C CA . GLU A 1 123 ? -36.547 -14.431 66.382 1.00 91.50 123 GLU A CA 1
ATOM 975 C C . GLU A 1 123 ? -35.968 -13.709 67.605 1.00 91.50 123 GLU A C 1
ATOM 977 O O . GLU A 1 123 ? -36.314 -14.050 68.741 1.00 91.50 123 GLU A O 1
ATOM 982 N N . ARG A 1 124 ? -35.147 -12.671 67.389 1.00 89.44 124 ARG A N 1
ATOM 983 C CA . ARG A 1 124 ? -34.576 -11.860 68.476 1.00 89.44 124 ARG A CA 1
ATOM 984 C C . ARG A 1 124 ? -35.634 -11.102 69.268 1.00 89.44 124 ARG A C 1
ATOM 986 O O . ARG A 1 124 ? -35.524 -11.032 70.490 1.00 89.44 124 ARG A O 1
ATOM 993 N N . GLU A 1 125 ? -36.656 -10.551 68.616 1.00 89.69 125 GLU A N 1
ATOM 994 C CA . GLU A 1 125 ? -37.787 -9.920 69.307 1.00 89.69 125 GLU A CA 1
ATOM 995 C C . GLU A 1 125 ? -38.519 -10.924 70.202 1.00 89.69 125 GLU A C 1
ATOM 997 O O . GLU A 1 125 ? -38.798 -10.623 71.364 1.00 89.69 125 GLU A O 1
ATOM 1002 N N . ALA A 1 126 ? -38.779 -12.139 69.709 1.00 86.44 126 ALA A N 1
ATOM 1003 C CA . ALA A 1 126 ? -39.423 -13.193 70.492 1.00 86.44 126 ALA A CA 1
ATOM 1004 C C . ALA A 1 126 ? -38.554 -13.686 71.666 1.00 86.44 126 ALA A C 1
ATOM 1006 O O . ALA A 1 126 ? -39.079 -14.118 72.697 1.00 86.44 126 ALA A O 1
ATOM 1007 N N . GLU A 1 127 ? -37.230 -13.666 71.523 1.00 89.56 127 GLU A N 1
ATOM 1008 C CA . GLU A 1 127 ? -36.282 -13.986 72.593 1.00 89.56 127 GLU A CA 1
ATOM 1009 C C . GLU A 1 127 ? -36.231 -12.878 73.658 1.00 89.56 127 GLU A C 1
ATOM 1011 O O . GLU A 1 127 ? -36.425 -13.159 74.842 1.00 89.56 127 GLU A O 1
ATOM 1016 N N . LEU A 1 128 ? -36.105 -11.613 73.242 1.00 85.69 128 LEU A N 1
ATOM 1017 C CA . LEU A 1 128 ? -36.144 -10.443 74.126 1.00 85.69 128 LEU A CA 1
ATOM 1018 C C . LEU A 1 128 ? -37.472 -10.343 74.887 1.00 85.69 128 LEU A C 1
ATOM 1020 O O . LEU A 1 128 ? -37.473 -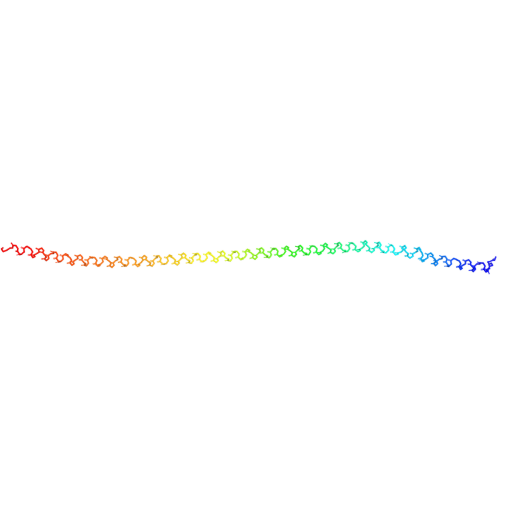10.105 76.094 1.00 85.69 128 LEU A O 1
ATOM 1024 N N . ALA A 1 129 ? -38.608 -10.569 74.219 1.00 84.31 129 ALA A N 1
ATOM 1025 C CA . ALA A 1 129 ? -39.922 -10.565 74.860 1.00 84.31 129 ALA A CA 1
ATOM 1026 C C . ALA A 1 129 ? -40.034 -11.650 75.945 1.00 84.31 129 ALA A C 1
ATOM 1028 O O . ALA A 1 129 ? -40.552 -11.384 77.033 1.00 84.31 129 ALA A O 1
ATOM 1029 N N . ARG A 1 130 ? -39.500 -12.854 75.687 1.00 85.00 130 ARG A N 1
ATOM 1030 C CA . ARG A 1 130 ? -39.417 -13.936 76.683 1.00 85.00 130 ARG A CA 1
ATOM 1031 C C . ARG A 1 130 ? -38.518 -13.560 77.856 1.00 85.00 130 ARG A C 1
ATOM 1033 O O . ARG A 1 130 ? -38.899 -13.799 78.999 1.00 85.00 130 ARG A O 1
ATOM 1040 N N . GLU A 1 131 ? -37.366 -12.948 77.599 1.00 85.12 131 GLU A N 1
ATOM 1041 C CA . GLU A 1 131 ? -36.433 -12.529 78.650 1.00 85.12 131 GLU A CA 1
ATOM 1042 C C . GLU A 1 131 ? -37.035 -11.430 79.547 1.00 85.12 131 GLU A C 1
ATOM 1044 O O . GLU A 1 131 ? -36.928 -11.488 80.776 1.00 85.12 131 GLU A O 1
ATOM 1049 N N . VAL A 1 132 ? -37.734 -10.457 78.950 1.00 84.94 132 VAL A N 1
ATOM 1050 C CA . VAL A 1 132 ? -38.460 -9.401 79.675 1.00 84.94 132 VAL A CA 1
ATOM 1051 C C . VAL A 1 132 ? -39.608 -9.989 80.496 1.00 84.94 132 VAL A C 1
ATOM 1053 O O . VAL A 1 132 ? -39.734 -9.660 81.676 1.00 84.94 132 VAL A O 1
ATOM 1056 N N . ALA A 1 133 ? -40.412 -10.888 79.921 1.00 80.81 133 ALA A N 1
ATOM 1057 C CA . ALA A 1 133 ? -41.496 -11.561 80.637 1.00 80.81 133 ALA A CA 1
ATOM 1058 C C . ALA A 1 133 ? -40.970 -12.400 81.814 1.00 80.81 133 ALA A C 1
ATOM 1060 O O . ALA A 1 133 ? -41.527 -12.337 82.910 1.00 80.81 133 ALA A O 1
ATOM 1061 N N . ALA A 1 134 ? -39.860 -13.120 81.627 1.00 82.00 134 ALA A N 1
ATOM 1062 C CA . ALA A 1 134 ? -39.202 -13.878 82.688 1.00 82.00 134 ALA A CA 1
ATOM 1063 C C . ALA A 1 134 ? -38.686 -12.968 83.817 1.00 82.00 134 ALA A C 1
ATOM 1065 O O . ALA A 1 134 ? -38.882 -13.287 84.988 1.00 82.00 134 ALA A O 1
ATOM 1066 N N . LYS A 1 135 ? -38.089 -11.809 83.498 1.00 81.81 135 LYS A N 1
ATOM 1067 C CA . LYS A 1 135 ? -37.661 -10.823 84.512 1.00 81.81 135 LYS A CA 1
ATOM 1068 C C . LYS A 1 135 ? -38.839 -10.162 85.235 1.00 81.81 135 LYS A C 1
ATOM 1070 O O . LYS A 1 135 ? -38.733 -9.905 86.431 1.00 81.81 135 LYS A O 1
ATOM 1075 N N . ALA A 1 136 ? -39.946 -9.896 84.542 1.00 78.19 136 ALA A N 1
ATOM 1076 C CA . ALA A 1 136 ? -41.147 -9.307 85.136 1.00 78.19 136 ALA A CA 1
ATOM 1077 C C . ALA A 1 136 ? -41.867 -10.289 86.078 1.00 78.19 136 ALA A C 1
ATOM 1079 O O . ALA A 1 136 ? -42.234 -9.915 87.189 1.00 78.19 136 ALA A O 1
ATOM 1080 N N . LEU A 1 137 ? -42.013 -11.553 85.666 1.00 73.44 137 LEU A N 1
ATOM 1081 C CA . LEU A 1 137 ? -42.655 -12.607 86.460 1.00 73.44 137 LEU A CA 1
ATOM 1082 C C . LEU A 1 137 ? -41.749 -13.134 87.583 1.00 73.44 137 LEU A C 1
ATOM 1084 O O . LEU A 1 137 ? -42.235 -13.447 88.664 1.00 73.44 137 LEU A O 1
ATOM 1088 N N . GLY A 1 138 ? -40.430 -13.168 87.374 1.00 62.38 138 GLY A N 1
ATOM 1089 C CA . GLY A 1 138 ? -39.448 -13.547 88.396 1.00 62.38 138 GLY A CA 1
ATOM 1090 C C . GLY A 1 138 ? -39.245 -12.505 89.503 1.00 62.38 138 GLY A C 1
ATOM 1091 O O . GLY A 1 138 ? -38.633 -12.815 90.519 1.00 62.38 138 GLY A O 1
ATOM 1092 N N . ARG A 1 139 ? -39.759 -11.279 89.329 1.00 51.72 139 ARG A N 1
ATOM 1093 C CA . ARG A 1 139 ? -39.734 -10.202 90.335 1.00 51.72 139 ARG A CA 1
ATOM 1094 C C . ARG A 1 139 ? -41.058 -10.066 91.104 1.00 51.72 139 ARG A C 1
ATOM 1096 O O . ARG A 1 139 ? -41.176 -9.180 91.942 1.00 51.72 139 ARG A O 1
ATOM 1103 N N . ALA A 1 140 ? -42.042 -10.923 90.819 1.00 44.88 140 ALA A N 1
ATOM 1104 C CA . ALA A 1 140 ? -43.359 -10.924 91.459 1.00 44.88 140 ALA A CA 1
ATOM 1105 C C . ALA A 1 140 ? -43.497 -11.956 92.602 1.00 44.88 140 ALA A C 1
ATOM 1107 O O . ALA A 1 140 ? -44.614 -12.365 92.920 1.00 44.88 140 ALA A O 1
ATOM 1108 N N . LEU A 1 141 ? -42.383 -12.364 93.217 1.00 41.00 141 LEU A N 1
ATOM 1109 C CA . LEU A 1 141 ? -42.352 -13.121 94.474 1.00 41.00 141 LEU A CA 1
ATOM 1110 C C . LEU A 1 141 ? -41.633 -12.308 95.550 1.00 41.00 141 LEU A C 1
ATOM 1112 O O . LEU A 1 141 ? -40.491 -11.872 95.277 1.00 41.00 141 LEU A O 1
#

pLDDT: mean 89.28, std 11.07, range [41.0, 97.75]